Protein AF-U1NDF4-F1 (afdb_monomer_lite)

Secondary structure (DSSP, 8-state):
------TT--HHHHHHHTTPPP-EEEEEETTEEEEE-SSEEEEEE--BTTB--EEEEEES--SEEEEEE-TT-S-EEEEEE-TTSPPEEEEES-HHHHHHHHHHHHHHHTTSS-TT---

Radius of gyration: 14.4 Å; chains: 1; bounding box: 35×32×38 Å

Foldseek 3Di:
DDPPPPPDDDPVNCVVCVPFDFQDWADQDPPWIWTFTLFKIKTWDDDDPPDHTDIDIGTLQFPDWDWADDPPDLWIWIWTHHPPDDTDIDTGNPVVVVVQRRVVSPCVVVVVDDSPDGD

Sequence (119 aa):
MNFDNADSIPQSVRELIDTDQIIARIDLGGGDAIFVTATQTIQYQSQRLLNNELTETYQHDIERIAVSEKRNKPNRTLMYDVADTAESTVTVAQIDDILTSILTGMLHTIHAITSDEIV

InterPro domains:
  IPR055539 Domain of unknown function DUF7115 [PF23428] (8-111)

pLDDT: mean 72.41, std 13.6, range [30.98, 89.88]

Organism: NCBI:txid1238425

Structure (mmCIF, N/CA/C/O backbone):
data_AF-U1NDF4-F1
#
_entry.id   AF-U1NDF4-F1
#
loop_
_atom_site.group_PDB
_atom_site.id
_atom_site.type_symbol
_atom_site.label_atom_id
_atom_site.label_alt_id
_atom_site.label_comp_id
_atom_site.label_asym_id
_atom_site.label_entity_id
_atom_site.label_seq_id
_atom_site.pdbx_PDB_ins_code
_atom_site.Cartn_x
_atom_site.Cartn_y
_atom_site.Cartn_z
_atom_site.occupancy
_atom_site.B_iso_or_equiv
_atom_site.auth_seq_id
_atom_site.auth_comp_id
_atom_site.auth_asym_id
_atom_site.auth_atom_id
_atom_site.pdbx_PDB_model_num
ATOM 1 N N . MET A 1 1 ? -0.198 -16.606 -12.568 1.00 36.94 1 MET A N 1
ATOM 2 C CA . MET A 1 1 ? -1.210 -16.956 -11.546 1.00 36.94 1 MET A CA 1
ATOM 3 C C . MET A 1 1 ? -2.358 -15.965 -11.680 1.00 36.94 1 MET A C 1
ATOM 5 O O . MET A 1 1 ? -2.079 -14.780 -11.792 1.00 36.94 1 MET A O 1
ATOM 9 N N . ASN A 1 2 ? -3.610 -16.428 -11.773 1.00 30.98 2 ASN A N 1
ATOM 10 C CA . ASN A 1 2 ? -4.783 -15.545 -11.841 1.00 30.98 2 ASN A CA 1
ATOM 11 C C . ASN A 1 2 ? -5.029 -14.956 -10.449 1.00 30.98 2 ASN A C 1
ATOM 13 O O . ASN A 1 2 ? -5.443 -15.683 -9.548 1.00 30.98 2 ASN A O 1
ATOM 17 N N . PHE A 1 3 ? -4.811 -13.654 -10.273 1.00 44.53 3 PHE A N 1
ATOM 18 C CA . PHE A 1 3 ? -5.356 -12.922 -9.131 1.00 44.53 3 PHE A CA 1
ATOM 19 C C . PHE A 1 3 ? -6.833 -12.605 -9.413 1.00 44.53 3 PHE A C 1
ATOM 21 O O . PHE A 1 3 ? -7.227 -11.451 -9.556 1.00 44.53 3 PHE A O 1
ATOM 28 N N . ASP A 1 4 ? -7.654 -13.653 -9.533 1.00 41.12 4 ASP A N 1
ATOM 29 C CA . ASP A 1 4 ? -9.113 -13.540 -9.472 1.00 41.12 4 ASP A CA 1
ATOM 30 C C . ASP A 1 4 ? -9.494 -13.169 -8.034 1.00 41.12 4 ASP A C 1
ATOM 32 O O . ASP A 1 4 ? -9.772 -14.022 -7.201 1.00 41.12 4 ASP A O 1
ATOM 36 N N . ASN A 1 5 ? -9.417 -11.875 -7.730 1.00 45.00 5 ASN A N 1
ATOM 37 C CA . ASN A 1 5 ? -10.119 -11.215 -6.631 1.00 45.00 5 ASN A CA 1
ATOM 38 C C . ASN A 1 5 ? -10.348 -9.742 -7.012 1.00 45.00 5 ASN A C 1
ATOM 40 O O . ASN A 1 5 ? -10.023 -8.814 -6.271 1.00 45.00 5 ASN A O 1
ATOM 44 N N . ALA A 1 6 ? -10.916 -9.533 -8.204 1.00 46.72 6 ALA A N 1
ATOM 45 C CA . ALA A 1 6 ? -11.511 -8.257 -8.598 1.00 46.72 6 ALA A CA 1
ATO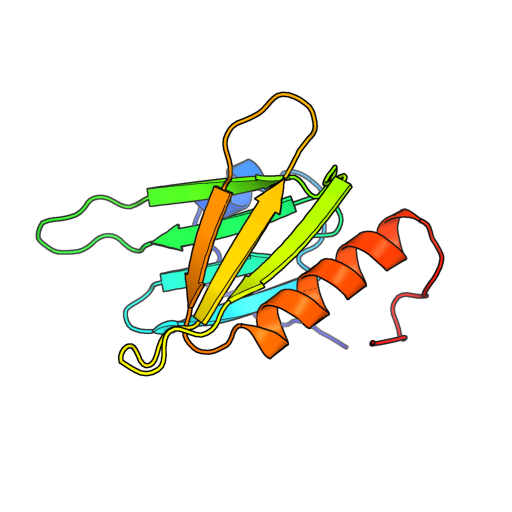M 46 C C . ALA A 1 6 ? -12.769 -7.919 -7.768 1.00 46.72 6 ALA A C 1
ATOM 48 O O . ALA A 1 6 ? -13.245 -6.779 -7.808 1.00 46.72 6 ALA A O 1
ATOM 49 N N . ASP A 1 7 ? -13.274 -8.865 -6.967 1.00 49.84 7 ASP A N 1
ATOM 50 C CA . ASP A 1 7 ? -14.360 -8.612 -6.031 1.00 49.84 7 ASP A CA 1
ATOM 51 C C . ASP A 1 7 ? -13.863 -7.816 -4.812 1.00 49.84 7 ASP A C 1
ATOM 53 O O . ASP A 1 7 ? -13.318 -8.303 -3.819 1.00 49.84 7 ASP A O 1
ATOM 57 N N . SER A 1 8 ? -14.098 -6.514 -4.961 1.00 71.38 8 SER A N 1
ATOM 58 C CA . SER A 1 8 ? -14.023 -5.435 -3.984 1.00 71.38 8 SER A CA 1
ATOM 59 C C . SER A 1 8 ? -12.636 -4.857 -3.699 1.00 71.38 8 SER A C 1
ATOM 61 O O . SER A 1 8 ? -12.220 -4.749 -2.546 1.00 71.38 8 SER A O 1
ATOM 63 N N . ILE A 1 9 ? -11.957 -4.383 -4.748 1.00 84.06 9 ILE A N 1
ATOM 64 C CA . ILE A 1 9 ? -11.057 -3.227 -4.601 1.00 84.06 9 ILE A CA 1
ATOM 65 C C . ILE A 1 9 ? -11.941 -1.990 -4.338 1.00 84.06 9 ILE A C 1
ATOM 67 O O . ILE A 1 9 ? -12.856 -1.738 -5.129 1.00 84.06 9 ILE A O 1
ATOM 71 N N . PRO A 1 10 ? -11.729 -1.234 -3.251 1.00 88.69 10 PRO A N 1
ATOM 72 C CA . PRO A 1 10 ? -12.456 0.007 -2.994 1.00 88.69 10 PRO A CA 1
ATOM 73 C C . PRO A 1 10 ? -12.277 1.017 -4.130 1.00 88.69 10 PRO A C 1
ATOM 75 O O . PRO A 1 10 ? -11.229 1.065 -4.772 1.00 88.69 10 PRO A O 1
ATOM 78 N N . GLN A 1 11 ? -13.295 1.838 -4.385 1.00 87.50 11 GLN A N 1
ATOM 79 C CA . GLN A 1 11 ? -13.248 2.800 -5.488 1.00 87.50 11 GLN A CA 1
ATOM 80 C C . GLN A 1 11 ? -12.116 3.825 -5.316 1.00 87.50 11 GLN A C 1
ATOM 82 O O . GLN A 1 11 ? -11.408 4.097 -6.280 1.00 87.50 11 GLN A O 1
ATOM 87 N N . SER A 1 12 ? -11.887 4.294 -4.088 1.00 89.38 12 SER A N 1
ATOM 88 C CA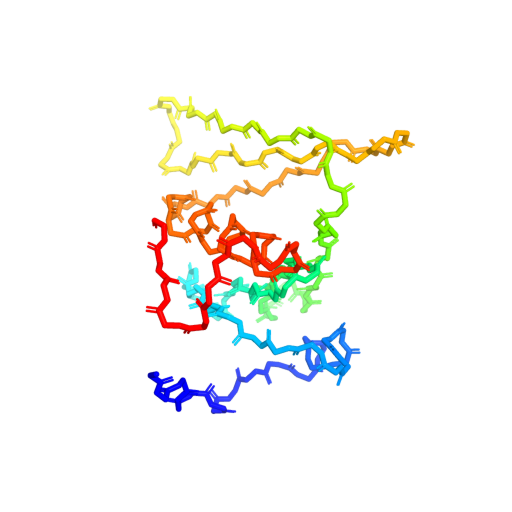 . SER A 1 12 ? -10.764 5.171 -3.725 1.00 89.38 12 SER A CA 1
ATOM 89 C C . SER A 1 12 ? -9.404 4.581 -4.100 1.00 89.38 12 SER A C 1
ATOM 91 O O . SER A 1 12 ? -8.541 5.274 -4.625 1.00 89.38 12 SER A O 1
ATOM 93 N N . VAL A 1 13 ? -9.225 3.275 -3.896 1.00 89.44 13 VAL A N 1
ATOM 94 C CA . VAL A 1 13 ? -8.000 2.562 -4.271 1.00 89.44 13 VAL A CA 1
ATOM 95 C C . VAL A 1 13 ? -7.889 2.436 -5.791 1.00 89.44 13 VAL A C 1
ATOM 97 O O . VAL A 1 13 ? -6.812 2.655 -6.335 1.00 89.44 13 VAL A O 1
ATOM 100 N N . ARG A 1 14 ? -8.984 2.129 -6.504 1.00 87.81 14 ARG A N 1
ATOM 101 C CA . ARG A 1 14 ? -8.956 2.049 -7.979 1.00 87.81 14 ARG A CA 1
ATOM 102 C C . ARG A 1 14 ? -8.540 3.369 -8.623 1.00 87.81 14 ARG A C 1
ATOM 104 O O . ARG A 1 14 ? -7.774 3.353 -9.578 1.00 87.81 14 ARG A O 1
ATOM 111 N N . GLU A 1 15 ? -9.027 4.486 -8.094 1.00 88.06 15 GLU A N 1
ATOM 112 C CA . GLU A 1 15 ? -8.708 5.827 -8.598 1.00 88.06 15 GLU A CA 1
ATOM 113 C C . GLU A 1 15 ? -7.228 6.193 -8.424 1.00 88.06 15 GLU A C 1
ATOM 115 O O . GLU A 1 15 ? -6.698 6.963 -9.217 1.00 88.06 15 GLU A O 1
ATOM 120 N N . LEU A 1 16 ? -6.546 5.611 -7.433 1.00 87.56 16 L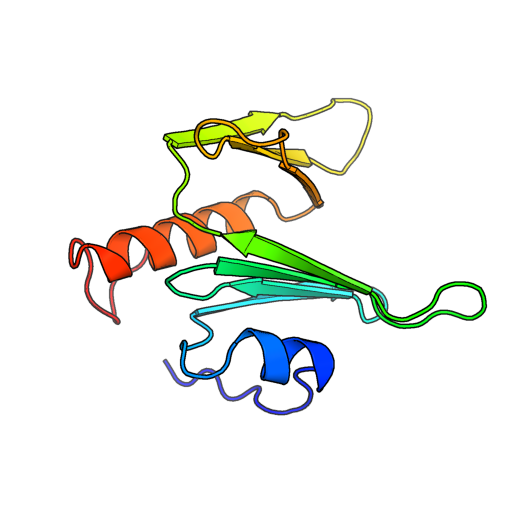EU A N 1
ATOM 121 C CA . LEU A 1 16 ? -5.116 5.825 -7.194 1.00 87.56 16 LEU A CA 1
ATOM 122 C C . LEU A 1 16 ? -4.213 4.932 -8.051 1.00 87.56 16 LEU A C 1
ATOM 124 O O . LEU A 1 16 ? -3.059 5.282 -8.286 1.00 87.56 16 LEU A O 1
ATOM 128 N N . ILE A 1 17 ? -4.710 3.772 -8.480 1.00 84.75 17 ILE A N 1
ATOM 129 C CA . ILE A 1 17 ? -3.923 2.780 -9.223 1.00 84.75 17 ILE A CA 1
ATOM 130 C C . ILE A 1 17 ? -3.876 3.108 -10.723 1.00 84.75 17 ILE A C 1
ATOM 132 O O . ILE A 1 17 ? -2.884 2.779 -11.364 1.00 84.75 17 ILE A O 1
ATOM 136 N N . ASP A 1 18 ? -4.893 3.802 -11.247 1.00 71.44 18 ASP A N 1
ATOM 137 C CA . ASP A 1 18 ? -5.079 4.245 -12.643 1.00 71.44 18 ASP A CA 1
ATOM 138 C C . ASP A 1 18 ? -4.817 3.151 -13.701 1.00 71.44 18 ASP A C 1
ATOM 140 O O . ASP A 1 18 ? -5.755 2.555 -14.232 1.00 71.44 18 ASP A O 1
ATOM 144 N N . THR A 1 19 ? -3.546 2.841 -13.972 1.00 69.94 19 THR A N 1
ATOM 145 C CA . THR A 1 19 ? -3.093 1.863 -14.976 1.00 69.94 19 THR A CA 1
ATOM 146 C C . THR A 1 19 ? -2.173 0.769 -14.433 1.00 69.94 19 THR A C 1
ATOM 148 O O . THR A 1 19 ? -1.890 -0.188 -15.157 1.00 69.94 19 THR A O 1
ATOM 151 N N . ASP A 1 20 ? -1.705 0.881 -13.188 1.00 75.56 20 ASP A N 1
ATOM 152 C CA . ASP A 1 20 ? -0.716 -0.041 -12.638 1.00 75.56 20 ASP A CA 1
ATOM 153 C C . ASP A 1 20 ? -1.363 -1.375 -12.227 1.00 75.56 20 ASP A C 1
ATOM 155 O O . ASP A 1 20 ? -2.492 -1.431 -11.732 1.00 75.56 20 ASP A O 1
ATOM 159 N N . GLN A 1 21 ? -0.669 -2.491 -12.444 1.00 81.56 21 GLN A N 1
ATOM 160 C CA . GLN A 1 21 ? -1.217 -3.798 -12.079 1.00 81.56 21 GLN A CA 1
ATOM 161 C C . GLN A 1 21 ? -1.053 -4.031 -10.573 1.00 81.56 21 GLN A C 1
ATOM 163 O O . GLN A 1 21 ? 0.023 -3.826 -10.012 1.00 81.56 21 GLN A O 1
ATOM 168 N N . ILE A 1 22 ? -2.102 -4.530 -9.912 1.00 85.19 22 ILE A N 1
ATOM 169 C CA . ILE A 1 22 ? -1.981 -5.023 -8.535 1.00 85.19 22 ILE A CA 1
ATOM 170 C C . ILE A 1 22 ? -1.195 -6.331 -8.554 1.00 85.19 22 ILE A C 1
ATOM 172 O O . ILE A 1 22 ? -1.626 -7.324 -9.144 1.00 85.19 22 ILE A O 1
ATOM 176 N N . ILE A 1 23 ? -0.055 -6.315 -7.874 1.00 82.44 23 ILE A N 1
ATOM 177 C CA . ILE A 1 2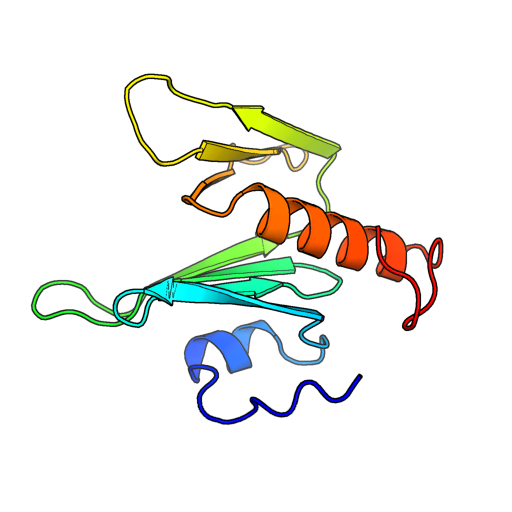3 ? 0.848 -7.456 -7.713 1.00 82.44 23 ILE A CA 1
ATOM 178 C C . ILE A 1 23 ? 0.478 -8.229 -6.448 1.00 82.44 23 ILE A C 1
ATOM 180 O O . ILE A 1 23 ? 0.510 -9.458 -6.439 1.00 82.44 23 ILE A O 1
ATOM 184 N N . ALA A 1 24 ? 0.076 -7.518 -5.391 1.00 80.38 24 ALA A N 1
ATOM 185 C CA . ALA A 1 24 ? -0.357 -8.137 -4.148 1.00 80.38 24 ALA A CA 1
ATOM 186 C C . ALA A 1 24 ? -1.488 -7.363 -3.470 1.00 80.38 24 ALA A C 1
ATOM 188 O O . ALA A 1 24 ? -1.567 -6.134 -3.526 1.00 80.38 24 ALA A O 1
ATOM 189 N N . ARG A 1 25 ? -2.337 -8.114 -2.768 1.00 85.00 25 ARG A N 1
ATOM 190 C CA . ARG A 1 25 ? -3.321 -7.599 -1.817 1.00 85.00 25 ARG A CA 1
ATOM 191 C C . ARG A 1 25 ? -3.151 -8.350 -0.504 1.00 85.00 25 ARG A C 1
ATOM 193 O O . ARG A 1 25 ? -3.312 -9.567 -0.477 1.00 85.00 25 ARG A O 1
ATOM 200 N N . ILE A 1 26 ? -2.880 -7.622 0.571 1.00 82.62 26 ILE A N 1
ATOM 201 C CA . ILE A 1 26 ? -2.781 -8.160 1.928 1.00 82.62 26 ILE A CA 1
ATOM 202 C C . ILE A 1 26 ? -3.999 -7.688 2.725 1.00 82.62 26 ILE A C 1
ATOM 204 O O . ILE A 1 26 ? -4.235 -6.487 2.837 1.00 82.62 26 ILE A O 1
ATOM 208 N N . ASP A 1 27 ? -4.787 -8.620 3.262 1.00 82.31 27 ASP A N 1
ATOM 209 C CA . ASP A 1 27 ? -5.916 -8.314 4.151 1.00 82.31 27 ASP A CA 1
ATOM 210 C C . ASP A 1 27 ? -5.405 -8.101 5.584 1.00 82.31 27 ASP A C 1
ATOM 212 O O . ASP A 1 27 ? -4.773 -8.984 6.164 1.00 82.31 27 ASP A O 1
ATOM 216 N N . LEU A 1 28 ? -5.679 -6.925 6.152 1.00 78.06 28 LEU A N 1
ATOM 217 C CA . LEU A 1 28 ? -5.285 -6.558 7.515 1.00 78.06 28 LEU A CA 1
ATOM 218 C C . LEU A 1 28 ? -6.390 -6.838 8.546 1.00 78.06 28 LEU A C 1
ATOM 220 O O . LEU A 1 28 ? -6.187 -6.654 9.749 1.00 78.06 28 LEU A O 1
ATOM 224 N N . GLY A 1 29 ? -7.551 -7.304 8.089 1.00 76.81 29 GLY A N 1
ATOM 225 C CA . GLY A 1 29 ? -8.725 -7.579 8.894 1.00 76.81 29 GLY A CA 1
ATOM 226 C C . GLY A 1 29 ? -9.607 -6.352 9.112 1.00 76.81 29 GLY A C 1
ATOM 227 O O . GLY A 1 29 ? -9.198 -5.195 9.015 1.00 76.81 29 GLY A O 1
ATOM 228 N N . GLY A 1 30 ? -10.879 -6.612 9.422 1.00 82.56 30 GLY A N 1
ATOM 229 C CA . GLY A 1 30 ? -11.846 -5.555 9.715 1.00 82.56 30 GLY A CA 1
ATOM 230 C C . GLY A 1 30 ? -12.094 -4.601 8.545 1.00 82.56 30 GLY A C 1
ATOM 231 O O . GLY A 1 30 ? -12.421 -3.450 8.814 1.00 82.56 30 GLY A O 1
ATOM 232 N N . GLY A 1 31 ? -11.911 -5.080 7.307 1.00 84.69 31 GLY A N 1
ATOM 233 C CA . GLY A 1 31 ? -12.089 -4.333 6.059 1.00 84.69 31 GLY A CA 1
ATOM 234 C C . GLY A 1 31 ? -10.837 -3.612 5.552 1.00 84.69 31 GLY A C 1
ATOM 235 O O . GLY A 1 31 ? -10.862 -3.099 4.436 1.00 84.69 31 GLY A O 1
ATOM 236 N N . ASP A 1 32 ? -9.761 -3.575 6.338 1.00 85.38 32 ASP A N 1
ATOM 237 C CA . ASP A 1 32 ? -8.527 -2.871 5.989 1.00 85.38 32 ASP A CA 1
ATOM 238 C C . ASP A 1 32 ? -7.649 -3.754 5.091 1.00 85.38 32 ASP A C 1
ATOM 240 O O . ASP A 1 32 ? -7.621 -4.977 5.233 1.00 85.38 32 ASP A O 1
ATOM 244 N N . ALA A 1 33 ? -6.917 -3.145 4.162 1.00 87.25 33 ALA A N 1
ATOM 245 C CA . ALA A 1 33 ? -6.069 -3.884 3.233 1.00 87.25 33 ALA A CA 1
ATOM 246 C C . ALA A 1 33 ? -4.870 -3.056 2.768 1.00 87.25 33 ALA A C 1
ATOM 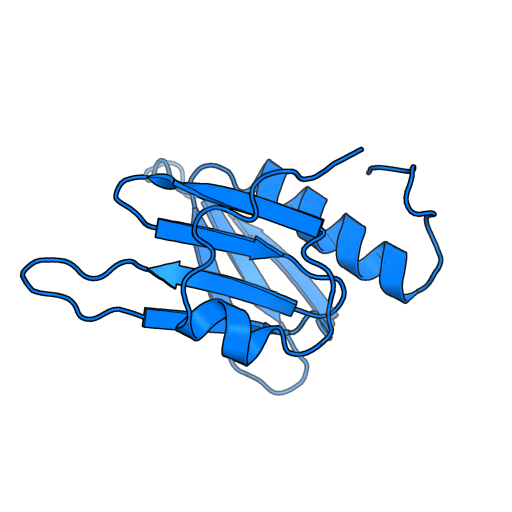248 O O . ALA A 1 33 ? -4.904 -1.828 2.773 1.00 87.25 33 ALA A O 1
ATOM 249 N N . ILE A 1 34 ? -3.817 -3.735 2.324 1.00 84.38 34 ILE A N 1
ATOM 250 C CA . ILE A 1 34 ? -2.702 -3.130 1.595 1.00 84.38 34 ILE A CA 1
ATOM 251 C C . ILE A 1 34 ? -2.715 -3.646 0.166 1.00 84.38 34 ILE A C 1
ATOM 253 O O . ILE A 1 34 ? -2.845 -4.847 -0.066 1.00 84.38 34 ILE A O 1
ATOM 257 N N . PHE A 1 35 ? -2.564 -2.727 -0.777 1.00 86.56 35 PHE A N 1
ATOM 258 C CA . PHE A 1 35 ? -2.449 -3.003 -2.198 1.00 86.56 35 PHE A CA 1
ATOM 259 C C . PHE A 1 35 ? -1.051 -2.612 -2.648 1.00 86.56 35 PHE A C 1
ATOM 261 O O . PHE A 1 35 ? -0.609 -1.496 -2.391 1.00 86.56 35 PHE A O 1
ATOM 268 N N . VAL A 1 36 ? -0.362 -3.530 -3.311 1.00 82.50 36 VAL A N 1
ATOM 269 C CA . VAL A 1 36 ? 0.989 -3.305 -3.820 1.00 82.50 36 VAL A CA 1
ATOM 270 C C . VAL A 1 36 ? 0.947 -3.376 -5.335 1.00 82.50 36 VAL A C 1
ATOM 272 O O . VAL A 1 36 ? 0.411 -4.327 -5.910 1.00 82.50 36 VAL A O 1
ATOM 275 N N . THR A 1 37 ? 1.509 -2.357 -5.966 1.00 85.56 37 THR A N 1
ATOM 276 C CA . THR A 1 37 ? 1.697 -2.254 -7.415 1.00 85.56 37 THR A CA 1
ATOM 277 C C . THR A 1 37 ? 3.190 -2.214 -7.730 1.00 85.56 37 THR A C 1
ATOM 279 O O . THR A 1 37 ? 4.024 -2.301 -6.824 1.00 85.56 37 THR A O 1
ATOM 282 N N . ALA A 1 38 ? 3.545 -2.095 -9.007 1.00 81.31 38 ALA A N 1
ATOM 283 C CA . ALA A 1 38 ? 4.941 -1.962 -9.398 1.00 81.31 38 ALA A CA 1
ATOM 284 C C . ALA A 1 38 ? 5.550 -0.668 -8.826 1.00 81.31 38 ALA A C 1
ATOM 286 O O . ALA A 1 38 ? 6.652 -0.685 -8.271 1.00 81.31 38 ALA A O 1
ATOM 287 N N . THR A 1 39 ? 4.796 0.433 -8.879 1.00 81.25 39 THR A N 1
ATOM 288 C CA . THR A 1 39 ? 5.312 1.779 -8.585 1.00 81.25 39 THR A CA 1
ATOM 289 C C . THR A 1 39 ? 4.948 2.322 -7.206 1.00 81.25 39 THR A C 1
ATOM 291 O O . THR A 1 39 ? 5.588 3.260 -6.735 1.00 81.25 39 THR A O 1
ATOM 294 N N . GLN A 1 40 ? 3.948 1.751 -6.537 1.00 84.81 40 GLN A N 1
ATOM 295 C CA . GLN A 1 40 ? 3.450 2.268 -5.262 1.00 84.81 40 GLN A CA 1
ATOM 296 C C . GLN A 1 40 ? 2.771 1.201 -4.394 1.00 84.81 40 GLN A C 1
ATOM 298 O O . GLN A 1 40 ? 2.241 0.196 -4.878 1.00 84.81 40 GLN A O 1
ATOM 303 N N . THR A 1 41 ? 2.714 1.474 -3.095 1.00 84.06 41 THR A N 1
ATOM 304 C CA . THR A 1 41 ? 1.929 0.745 -2.100 1.00 84.06 41 THR A CA 1
ATOM 305 C C . THR A 1 41 ? 0.830 1.646 -1.563 1.00 84.06 41 THR A C 1
ATOM 307 O O . THR A 1 41 ? 1.085 2.780 -1.172 1.00 84.06 41 THR A O 1
ATOM 310 N N . ILE A 1 42 ? -0.397 1.140 -1.505 1.00 87.88 42 ILE A N 1
ATOM 311 C CA . ILE A 1 42 ? -1.562 1.864 -1.000 1.00 87.88 42 ILE A CA 1
ATOM 312 C C . ILE A 1 42 ? -2.087 1.134 0.232 1.00 87.88 42 ILE A C 1
ATOM 314 O O . ILE A 1 42 ? -2.497 -0.026 0.153 1.00 87.88 42 ILE A O 1
ATOM 318 N N . GLN A 1 43 ? -2.105 1.819 1.371 1.00 86.81 43 GLN A N 1
ATOM 319 C CA . GLN A 1 43 ? -2.788 1.354 2.568 1.00 86.81 43 GLN A CA 1
ATOM 320 C C . GLN A 1 43 ? -4.225 1.868 2.560 1.00 86.81 43 GLN A C 1
ATOM 322 O O . GLN A 1 43 ? -4.473 3.072 2.563 1.00 86.81 43 GLN A O 1
ATOM 327 N N . TYR A 1 44 ? -5.169 0.939 2.593 1.00 88.88 44 TYR A N 1
ATOM 328 C CA . TYR A 1 44 ? -6.592 1.204 2.689 1.00 88.88 44 TYR A CA 1
ATOM 329 C C . TYR A 1 44 ? -7.093 0.899 4.098 1.00 88.88 44 TYR A C 1
ATOM 331 O O . TYR A 1 44 ? -6.941 -0.217 4.606 1.00 88.88 44 TYR A O 1
ATOM 339 N N . GLN A 1 45 ? -7.733 1.888 4.710 1.00 88.44 45 GLN A N 1
ATOM 340 C CA . GLN A 1 45 ? -8.481 1.729 5.946 1.00 88.44 45 GLN A CA 1
ATOM 341 C C . GLN A 1 45 ? -9.963 1.902 5.643 1.00 88.44 45 GLN A C 1
ATOM 343 O O . GLN A 1 45 ? -10.407 2.941 5.147 1.00 88.44 45 GLN A O 1
ATOM 348 N N . SER A 1 46 ? -10.726 0.864 5.956 1.00 89.19 46 SER A N 1
ATOM 349 C CA . SER A 1 46 ? -12.167 0.853 5.767 1.00 89.19 46 SER A CA 1
ATOM 350 C C . SER A 1 46 ? -12.869 1.854 6.680 1.00 89.19 46 SER A C 1
ATOM 352 O O . SER A 1 46 ? -12.431 2.146 7.798 1.00 89.19 46 SER A O 1
ATOM 354 N N . GLN A 1 47 ? -14.013 2.352 6.214 1.00 88.06 47 GLN A N 1
ATOM 355 C CA . GLN A 1 47 ? -14.883 3.172 7.043 1.00 88.06 47 GLN A CA 1
ATOM 356 C C . GLN A 1 47 ? -15.368 2.382 8.269 1.00 88.06 47 GLN A C 1
ATOM 358 O O . GLN A 1 47 ? -15.852 1.253 8.168 1.00 88.06 47 GLN A O 1
ATOM 363 N N . ARG A 1 48 ? -15.303 3.017 9.441 1.00 83.81 48 ARG A N 1
ATOM 364 C CA . ARG A 1 48 ? -15.851 2.511 10.708 1.00 83.81 48 ARG A CA 1
ATOM 365 C C . ARG A 1 48 ? -16.814 3.535 11.302 1.00 83.81 48 ARG A C 1
ATOM 367 O O . ARG A 1 48 ? -16.873 4.677 10.869 1.00 83.81 48 ARG A O 1
ATOM 374 N N . LEU A 1 49 ? -17.547 3.142 12.344 1.00 84.38 49 LEU A N 1
ATOM 375 C CA . LEU A 1 49 ? -18.567 3.974 13.008 1.00 84.38 49 LEU A CA 1
ATOM 376 C C . LEU A 1 49 ? -18.115 5.406 13.355 1.00 84.38 49 LEU A C 1
ATOM 378 O O . LEU A 1 49 ? -18.945 6.308 13.376 1.00 84.38 49 LEU A O 1
ATOM 382 N N . LEU A 1 50 ? -16.823 5.601 13.641 1.00 82.62 50 LEU A N 1
ATOM 383 C CA . LEU A 1 50 ? -16.232 6.894 14.010 1.00 82.62 50 LEU A CA 1
ATOM 384 C C . LEU A 1 50 ? -15.130 7.367 13.052 1.00 82.62 50 LEU A C 1
ATOM 386 O O . LEU A 1 50 ? -14.639 8.482 13.209 1.00 82.62 50 LEU A O 1
ATOM 390 N N . ASN A 1 51 ? -14.737 6.539 12.082 1.00 77.44 51 ASN A N 1
ATOM 391 C CA . ASN A 1 51 ? -13.621 6.830 11.190 1.00 77.44 51 ASN A CA 1
ATOM 392 C C . ASN A 1 51 ? -14.100 6.782 9.750 1.00 77.44 51 ASN A C 1
ATOM 394 O O . ASN A 1 51 ? -14.724 5.809 9.326 1.00 77.44 51 ASN A O 1
ATOM 398 N N . ASN A 1 52 ? -13.755 7.815 8.996 1.00 87.06 52 ASN A N 1
ATOM 399 C CA . ASN A 1 52 ? -13.958 7.798 7.561 1.00 87.06 52 ASN A CA 1
ATOM 400 C C . ASN A 1 52 ? -13.003 6.800 6.903 1.00 87.06 52 ASN A C 1
ATOM 402 O O . ASN A 1 52 ? -11.994 6.402 7.485 1.00 87.06 52 ASN A O 1
ATOM 406 N N . GLU A 1 53 ? -13.353 6.417 5.682 1.00 88.00 53 GLU A N 1
ATOM 407 C CA . GLU A 1 53 ? -12.449 5.721 4.777 1.00 88.00 53 GLU A CA 1
ATOM 408 C C . GLU A 1 53 ? -11.186 6.561 4.550 1.00 88.00 53 GLU A C 1
ATOM 410 O O . GLU A 1 53 ? -11.272 7.781 4.370 1.00 88.00 53 GLU A O 1
ATOM 415 N N . LEU A 1 54 ? -10.021 5.915 4.593 1.00 88.00 54 LEU A N 1
ATOM 416 C CA . LEU A 1 54 ? -8.728 6.562 4.395 1.00 88.00 54 LEU A CA 1
ATOM 417 C C . LEU A 1 54 ? -7.862 5.723 3.459 1.00 88.00 54 LEU A C 1
ATOM 419 O O . LEU A 1 54 ? -7.777 4.502 3.590 1.00 88.00 54 LEU A O 1
ATOM 423 N N . THR A 1 55 ? -7.182 6.408 2.547 1.00 89.88 55 THR A N 1
ATOM 424 C CA . THR A 1 55 ? -6.164 5.837 1.666 1.00 89.88 55 THR A CA 1
ATOM 425 C C . THR A 1 55 ? -4.868 6.609 1.837 1.00 89.88 55 THR A C 1
ATOM 427 O O . THR A 1 55 ? -4.854 7.829 1.666 1.00 89.88 55 THR A O 1
ATOM 430 N N . GLU A 1 56 ? -3.785 5.905 2.141 1.00 85.19 56 GLU A N 1
ATOM 431 C CA . GLU A 1 56 ? -2.431 6.459 2.161 1.00 85.19 56 GLU A CA 1
ATOM 432 C C . GLU A 1 56 ? -1.590 5.781 1.085 1.00 85.19 56 GLU A C 1
ATOM 434 O O . GLU A 1 56 ? -1.601 4.555 0.971 1.00 85.19 56 GLU A O 1
ATOM 439 N N . THR A 1 57 ? -0.860 6.577 0.307 1.00 84.19 57 THR A N 1
ATOM 440 C CA . THR A 1 57 ? -0.044 6.096 -0.810 1.00 84.19 57 THR A CA 1
ATOM 441 C C . THR A 1 57 ? 1.432 6.311 -0.516 1.00 84.19 57 THR A C 1
ATOM 443 O O . THR A 1 57 ? 1.853 7.408 -0.156 1.00 84.19 57 THR A O 1
ATOM 446 N N . TYR A 1 58 ? 2.217 5.269 -0.748 1.00 79.50 58 TYR A N 1
ATOM 447 C CA . TYR A 1 58 ? 3.658 5.218 -0.566 1.00 79.50 58 TYR A CA 1
ATOM 448 C C . TYR A 1 58 ? 4.303 4.874 -1.912 1.00 79.50 58 TYR A C 1
ATOM 450 O O . TYR A 1 58 ? 4.160 3.754 -2.397 1.00 79.50 58 TYR A O 1
ATOM 458 N N . GLN A 1 59 ? 4.971 5.837 -2.548 1.00 80.62 59 GLN A N 1
ATOM 459 C CA . GLN A 1 59 ? 5.667 5.606 -3.821 1.00 80.62 59 GLN A CA 1
ATOM 460 C C . GLN A 1 59 ? 6.911 4.734 -3.605 1.00 80.62 59 GLN A C 1
ATOM 462 O O . GLN A 1 59 ? 7.546 4.809 -2.556 1.00 80.62 59 GLN A O 1
ATOM 467 N N . HIS A 1 60 ? 7.271 3.922 -4.597 1.00 76.56 60 HIS A N 1
ATOM 468 C CA . HIS A 1 60 ? 8.435 3.030 -4.558 1.00 76.56 60 HIS A CA 1
ATOM 469 C C . HIS A 1 60 ? 9.728 3.667 -5.097 1.00 76.56 60 HIS A C 1
ATOM 471 O O . HIS A 1 60 ? 10.722 2.965 -5.278 1.00 76.56 60 HIS A O 1
ATOM 477 N N . ASP A 1 61 ? 9.759 4.984 -5.316 1.00 72.88 61 ASP A N 1
ATOM 478 C CA . ASP A 1 61 ? 10.998 5.735 -5.580 1.00 72.88 61 ASP A CA 1
ATOM 479 C C . ASP A 1 61 ? 11.757 6.000 -4.267 1.00 72.88 61 ASP A C 1
ATOM 481 O O . ASP A 1 61 ? 11.959 7.130 -3.831 1.00 72.88 61 ASP A O 1
ATOM 485 N N . ILE A 1 62 ? 12.058 4.916 -3.554 1.00 70.69 62 ILE A N 1
ATOM 486 C CA . ILE A 1 62 ? 12.621 4.925 -2.203 1.00 70.69 62 ILE A CA 1
ATOM 487 C C . ILE A 1 62 ? 14.115 4.632 -2.256 1.00 70.69 62 ILE A C 1
ATOM 489 O O . ILE A 1 62 ? 14.561 3.675 -2.889 1.00 70.69 62 ILE A O 1
ATOM 493 N N . GLU A 1 63 ? 14.902 5.418 -1.529 1.00 66.44 63 GLU A N 1
ATOM 494 C CA . GLU A 1 63 ? 16.343 5.186 -1.403 1.00 66.44 63 GLU A CA 1
ATOM 495 C C . GLU A 1 63 ? 16.644 4.122 -0.343 1.00 66.44 63 GLU A C 1
ATOM 497 O O . GLU A 1 63 ? 17.656 3.416 -0.410 1.00 66.44 63 GLU A O 1
ATOM 502 N N . ARG A 1 64 ? 15.764 4.001 0.661 1.00 68.81 64 ARG A N 1
ATOM 503 C CA . ARG A 1 64 ? 15.973 3.117 1.806 1.00 68.81 64 ARG A CA 1
ATOM 504 C C . ARG A 1 64 ? 14.673 2.513 2.321 1.00 68.81 64 ARG A C 1
ATOM 506 O O . ARG A 1 64 ? 13.687 3.207 2.555 1.00 68.81 64 ARG A O 1
ATOM 513 N N . ILE A 1 65 ? 14.742 1.214 2.611 1.00 71.88 65 ILE A N 1
ATOM 514 C CA . ILE A 1 65 ? 13.744 0.483 3.393 1.00 71.88 65 ILE A CA 1
ATOM 515 C C . ILE A 1 65 ? 14.354 0.108 4.744 1.00 71.88 65 ILE A C 1
ATOM 517 O O . ILE A 1 65 ? 15.469 -0.420 4.807 1.00 71.88 65 ILE A O 1
ATOM 521 N N . ALA A 1 66 ? 13.620 0.338 5.831 1.00 69.50 66 ALA A N 1
ATOM 522 C CA . ALA A 1 66 ? 13.973 -0.169 7.150 1.00 69.50 66 ALA A CA 1
ATOM 523 C C . ALA A 1 66 ? 12.790 -0.893 7.799 1.00 69.50 66 ALA A C 1
ATOM 525 O O . ALA A 1 66 ? 11.669 -0.391 7.825 1.00 69.50 66 ALA A O 1
ATOM 526 N N . VAL A 1 67 ? 13.062 -2.063 8.376 1.00 71.38 67 VAL A N 1
ATOM 527 C CA . VAL A 1 67 ? 12.099 -2.816 9.186 1.00 71.38 67 VAL A CA 1
ATOM 528 C C . VAL A 1 67 ? 12.539 -2.752 10.637 1.00 71.38 67 VAL A C 1
ATOM 530 O O . VAL A 1 67 ? 13.691 -3.047 10.959 1.00 71.38 67 VAL A O 1
ATOM 533 N N . SER A 1 68 ? 11.618 -2.393 11.527 1.00 68.56 68 SER A N 1
ATOM 534 C CA . SER A 1 68 ? 11.847 -2.462 12.967 1.00 68.56 68 SER A CA 1
ATOM 535 C C . SER A 1 68 ? 10.783 -3.297 13.666 1.00 68.56 68 SER A C 1
ATOM 537 O O . SER A 1 68 ? 9.587 -3.221 13.380 1.00 68.56 68 SER A O 1
ATOM 539 N N . GLU A 1 69 ? 11.234 -4.097 14.626 1.00 64.31 69 GLU A N 1
ATOM 540 C CA . GLU A 1 69 ? 10.367 -4.853 15.518 1.00 64.31 69 GLU A CA 1
ATOM 541 C C . GLU A 1 69 ? 10.373 -4.210 16.899 1.00 64.31 69 GLU A C 1
ATOM 543 O O . GLU A 1 69 ? 11.425 -4.049 17.525 1.00 64.31 69 GLU A O 1
ATOM 548 N N . LYS A 1 70 ? 9.194 -3.878 17.427 1.00 61.12 70 LYS A N 1
ATOM 549 C CA . LYS A 1 70 ? 9.062 -3.503 18.838 1.00 61.12 70 LYS A CA 1
ATOM 550 C C . LYS A 1 70 ? 8.600 -4.720 19.628 1.00 61.12 70 LYS A C 1
ATOM 552 O O . LYS A 1 70 ? 7.452 -5.120 19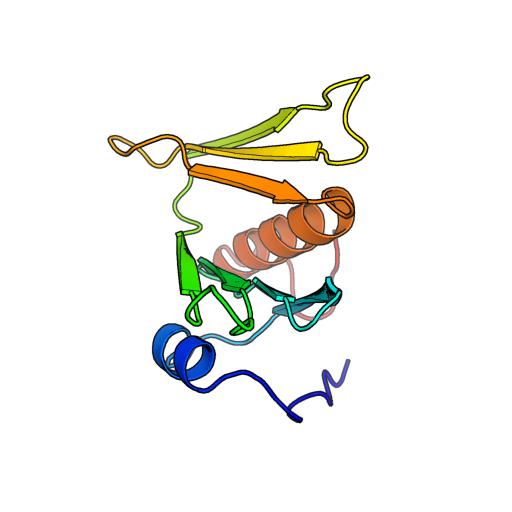.506 1.00 61.12 70 LYS A O 1
ATOM 557 N N . ARG A 1 71 ? 9.461 -5.259 20.505 1.00 64.75 71 ARG A N 1
ATOM 558 C CA . ARG A 1 71 ? 9.188 -6.440 21.366 1.00 64.75 71 ARG A CA 1
ATOM 559 C C . ARG A 1 71 ? 7.830 -6.431 22.087 1.00 64.75 71 ARG A C 1
ATOM 561 O O . ARG A 1 71 ? 7.341 -7.492 22.452 1.00 64.75 71 ARG A O 1
ATOM 568 N N . ASN A 1 72 ? 7.274 -5.253 22.373 1.00 67.81 72 ASN A N 1
ATOM 569 C CA . ASN A 1 72 ? 6.038 -5.068 23.134 1.00 67.81 72 ASN A CA 1
ATOM 570 C C . ASN A 1 72 ? 4.796 -4.779 22.273 1.00 67.81 72 ASN A C 1
ATOM 572 O O . ASN A 1 72 ? 3.729 -4.532 22.834 1.00 67.81 72 ASN A O 1
ATOM 576 N N . LYS A 1 73 ? 4.909 -4.782 20.940 1.00 55.06 73 LYS A N 1
ATOM 577 C CA . LYS A 1 73 ? 3.762 -4.707 20.032 1.00 55.06 73 LYS A CA 1
ATOM 578 C C . LYS A 1 73 ? 3.803 -5.901 19.073 1.00 55.06 73 LYS A C 1
ATOM 580 O O . LYS A 1 73 ? 4.863 -6.186 18.533 1.00 55.06 73 LYS A O 1
ATOM 585 N N . PRO A 1 74 ? 2.666 -6.568 18.812 1.00 54.72 74 PRO A N 1
ATOM 586 C CA . PRO A 1 74 ? 2.604 -7.631 17.806 1.00 54.72 74 PRO A CA 1
ATOM 587 C C . PRO A 1 74 ? 2.798 -7.105 16.375 1.00 54.72 74 PRO A C 1
ATOM 589 O O . PRO A 1 74 ? 2.933 -7.890 15.444 1.00 54.72 74 PRO A O 1
ATOM 592 N N . ASN A 1 75 ? 2.816 -5.782 16.196 1.00 53.03 75 ASN A N 1
ATOM 593 C CA . ASN A 1 75 ? 2.955 -5.149 14.898 1.00 53.03 75 ASN A CA 1
ATOM 594 C C . ASN A 1 75 ? 4.410 -4.735 14.678 1.00 53.03 75 ASN A C 1
ATOM 596 O O . ASN A 1 75 ? 5.047 -4.158 15.567 1.00 53.03 75 ASN A O 1
ATOM 600 N N . ARG A 1 76 ? 4.903 -4.991 13.473 1.00 55.12 76 ARG A N 1
ATOM 601 C CA . ARG A 1 76 ? 6.226 -4.579 13.011 1.00 55.12 76 ARG A CA 1
ATOM 602 C C . ARG A 1 76 ? 6.059 -3.261 12.242 1.00 55.12 76 ARG A C 1
ATOM 604 O O . ARG A 1 76 ? 4.960 -2.943 11.779 1.00 55.12 76 ARG A O 1
ATOM 611 N N . THR A 1 77 ? 7.120 -2.469 12.156 1.00 56.53 77 THR A N 1
ATOM 612 C CA . THR A 1 77 ? 7.096 -1.140 11.540 1.00 56.53 77 THR A CA 1
ATOM 613 C C . THR A 1 77 ? 7.997 -1.103 10.309 1.00 56.53 77 THR A C 1
ATOM 615 O O . THR A 1 77 ? 9.186 -1.403 10.417 1.00 56.53 77 THR A O 1
ATOM 618 N N . LEU A 1 78 ? 7.426 -0.726 9.166 1.00 62.72 78 LEU A N 1
ATOM 619 C CA . LEU A 1 78 ? 8.106 -0.537 7.890 1.00 62.72 78 LEU A CA 1
ATOM 620 C C . LEU A 1 78 ? 8.263 0.961 7.655 1.00 62.72 78 LEU A C 1
ATOM 622 O O . LEU A 1 78 ? 7.276 1.696 7.700 1.00 62.72 78 LEU A O 1
ATOM 626 N N . MET A 1 79 ? 9.501 1.396 7.464 1.00 60.19 79 MET A N 1
ATOM 627 C CA . MET A 1 79 ? 9.850 2.780 7.183 1.00 60.19 79 MET A CA 1
ATOM 628 C C . MET A 1 79 ? 10.382 2.888 5.763 1.00 60.19 79 MET A C 1
ATOM 630 O O . MET A 1 79 ? 11.281 2.131 5.381 1.00 60.19 79 MET A O 1
ATOM 634 N N . TYR A 1 80 ? 9.843 3.853 5.029 1.00 62.28 80 TYR A N 1
ATOM 635 C CA . TYR A 1 80 ? 10.335 4.249 3.718 1.00 62.28 80 TYR A CA 1
ATOM 636 C C . TYR A 1 80 ? 10.960 5.632 3.806 1.00 62.28 80 TYR A C 1
ATOM 638 O O . TYR A 1 80 ? 10.372 6.537 4.407 1.00 62.28 80 TYR A O 1
ATOM 646 N N . ASP A 1 81 ? 12.128 5.769 3.188 1.00 53.34 81 ASP A N 1
ATOM 647 C CA . ASP A 1 81 ? 12.793 7.047 2.968 1.00 53.34 81 ASP A CA 1
ATOM 648 C C . ASP A 1 81 ? 12.801 7.325 1.459 1.00 53.34 81 ASP A C 1
ATOM 650 O O . ASP A 1 81 ? 13.359 6.546 0.677 1.00 53.34 81 ASP A O 1
ATOM 654 N N . VAL A 1 82 ? 12.129 8.399 1.056 1.00 53.00 82 VAL A N 1
ATOM 655 C CA . VAL A 1 82 ? 12.174 8.957 -0.301 1.00 53.00 82 VAL A CA 1
ATOM 656 C C . VAL A 1 82 ? 12.946 10.261 -0.173 1.00 53.00 82 VAL A C 1
ATOM 658 O O . VAL A 1 82 ? 12.606 11.082 0.685 1.00 53.00 82 VAL A O 1
ATOM 661 N N . ALA A 1 83 ? 13.973 10.446 -1.004 1.00 45.88 83 ALA A N 1
ATOM 662 C CA . ALA A 1 83 ? 14.865 11.599 -0.940 1.00 45.88 83 ALA A CA 1
ATOM 663 C C . ALA A 1 83 ? 14.085 12.912 -0.736 1.00 45.88 83 ALA A C 1
ATOM 665 O O . ALA A 1 83 ? 13.216 13.261 -1.534 1.00 45.88 83 ALA A O 1
ATOM 666 N N . ASP A 1 84 ? 14.412 13.634 0.341 1.00 45.53 84 ASP A N 1
ATOM 667 C CA . ASP A 1 84 ? 13.849 14.951 0.686 1.00 45.53 84 ASP A CA 1
ATOM 668 C C . ASP A 1 84 ? 12.367 14.961 1.147 1.00 45.53 84 ASP A C 1
ATOM 670 O O . ASP A 1 84 ? 11.715 16.009 1.144 1.00 45.53 84 ASP A O 1
ATOM 674 N N . THR A 1 85 ? 11.813 13.823 1.600 1.00 47.97 85 THR A N 1
ATOM 675 C CA . THR A 1 85 ? 10.440 13.746 2.151 1.00 47.97 85 THR A CA 1
ATOM 676 C C . THR A 1 85 ? 10.340 13.009 3.494 1.00 47.97 85 THR A C 1
ATOM 678 O O . THR A 1 85 ? 11.280 12.382 3.967 1.00 47.97 85 THR A O 1
ATOM 681 N N . ALA A 1 86 ? 9.198 13.174 4.173 1.00 51.25 86 ALA A N 1
ATOM 682 C CA . ALA A 1 86 ? 8.968 12.667 5.523 1.00 51.25 86 ALA A CA 1
ATOM 683 C C . ALA A 1 86 ? 8.972 11.129 5.586 1.00 51.25 86 ALA A C 1
ATOM 685 O O . ALA A 1 86 ? 8.305 10.470 4.786 1.00 51.25 86 ALA A O 1
ATOM 686 N N . GLU A 1 87 ? 9.652 10.583 6.601 1.00 56.03 87 GLU A N 1
ATOM 687 C CA . GLU A 1 87 ? 9.651 9.152 6.915 1.00 56.03 87 GLU A CA 1
ATOM 688 C C . GLU A 1 87 ? 8.215 8.622 6.998 1.00 56.03 87 GLU A C 1
ATOM 690 O O . GLU A 1 87 ? 7.416 9.010 7.857 1.00 56.03 87 GLU A O 1
ATOM 695 N N . SER A 1 88 ? 7.893 7.705 6.097 1.00 56.88 88 SER A N 1
ATOM 696 C CA . SER A 1 88 ? 6.572 7.100 6.013 1.00 56.88 88 SER A CA 1
ATOM 697 C C . SER A 1 88 ? 6.560 5.781 6.766 1.00 56.88 88 SER A C 1
ATOM 699 O O . SER A 1 88 ? 7.398 4.918 6.516 1.00 56.88 88 SER A O 1
ATOM 701 N N . THR A 1 89 ? 5.636 5.634 7.719 1.00 59.94 89 THR A N 1
ATOM 702 C CA . THR A 1 89 ? 5.645 4.536 8.694 1.00 59.94 89 THR A CA 1
ATOM 703 C C . THR A 1 89 ? 4.381 3.693 8.591 1.00 59.94 89 THR A C 1
ATOM 705 O O . THR A 1 89 ? 3.319 4.106 9.050 1.00 59.94 89 THR A O 1
ATOM 708 N N . VAL A 1 90 ? 4.511 2.457 8.110 1.00 62.72 90 VAL A N 1
ATOM 709 C CA . VAL A 1 90 ? 3.410 1.484 8.078 1.00 62.72 90 VAL A CA 1
ATOM 710 C C . VAL A 1 90 ? 3.585 0.480 9.214 1.00 62.72 90 VAL A C 1
ATOM 712 O O . VAL A 1 90 ? 4.654 -0.099 9.397 1.00 62.72 90 VAL A O 1
ATOM 715 N N . THR A 1 91 ? 2.538 0.277 10.017 1.00 60.66 91 THR A N 1
ATOM 716 C CA . THR A 1 91 ? 2.557 -0.664 11.149 1.00 60.66 91 THR A CA 1
ATOM 717 C C . THR A 1 91 ? 1.606 -1.822 10.894 1.00 60.66 91 THR A C 1
ATOM 719 O O . THR A 1 91 ? 0.391 -1.645 10.933 1.00 60.66 91 THR A O 1
ATOM 722 N N . VAL A 1 92 ? 2.152 -3.016 10.682 1.00 66.88 92 VAL A N 1
ATOM 723 C CA . VAL A 1 92 ? 1.397 -4.199 10.245 1.00 66.88 92 VAL A CA 1
ATOM 724 C C . VAL A 1 92 ? 1.958 -5.475 10.862 1.00 66.88 92 VAL A C 1
ATOM 726 O O . VAL A 1 92 ? 3.139 -5.562 11.197 1.00 66.88 92 VAL A O 1
ATOM 729 N N . ALA A 1 93 ? 1.092 -6.466 11.063 1.00 64.00 93 ALA A N 1
ATOM 730 C CA . ALA A 1 93 ? 1.491 -7.763 11.609 1.00 64.00 93 ALA A CA 1
ATOM 731 C C . ALA A 1 93 ? 2.232 -8.622 10.563 1.00 64.00 93 ALA A C 1
ATOM 733 O O . ALA A 1 93 ? 3.192 -9.308 10.901 1.00 64.00 93 ALA A O 1
ATOM 734 N N . GLN A 1 94 ? 1.835 -8.531 9.290 1.00 70.12 94 GLN A N 1
ATOM 735 C CA . GLN A 1 94 ? 2.362 -9.315 8.161 1.00 70.12 94 GLN A CA 1
ATOM 736 C C . GLN A 1 94 ? 3.437 -8.545 7.373 1.00 70.12 94 GLN A C 1
ATOM 738 O O . GLN A 1 94 ? 3.362 -8.415 6.155 1.00 70.12 94 GLN A O 1
ATOM 743 N N . ILE A 1 95 ? 4.429 -7.977 8.070 1.00 72.25 95 ILE A N 1
ATOM 744 C CA . ILE A 1 95 ? 5.465 -7.166 7.405 1.00 72.25 95 ILE A CA 1
ATOM 745 C C . ILE A 1 95 ? 6.253 -7.944 6.352 1.00 72.25 95 ILE A C 1
ATOM 747 O O . ILE A 1 95 ? 6.615 -7.340 5.351 1.00 72.25 95 ILE A O 1
ATOM 751 N N . ASP A 1 96 ? 6.519 -9.235 6.565 1.00 73.12 96 ASP A N 1
ATOM 752 C CA . ASP A 1 96 ? 7.328 -10.016 5.622 1.00 73.12 96 ASP A CA 1
ATOM 753 C C . ASP A 1 96 ? 6.619 -10.133 4.266 1.00 73.12 96 ASP A C 1
ATOM 755 O O . ASP A 1 96 ? 7.213 -9.807 3.243 1.00 73.12 96 ASP A O 1
ATOM 759 N N . ASP A 1 97 ? 5.324 -10.467 4.261 1.00 72.81 97 ASP A N 1
ATOM 760 C CA . ASP A 1 97 ? 4.524 -10.579 3.032 1.00 72.81 97 ASP A CA 1
ATOM 761 C C . ASP A 1 97 ? 4.447 -9.243 2.276 1.00 72.81 97 ASP A C 1
ATOM 763 O O . ASP A 1 97 ? 4.535 -9.190 1.045 1.00 72.81 97 ASP A O 1
ATOM 767 N N . ILE A 1 98 ? 4.312 -8.143 3.019 1.00 73.12 98 ILE A N 1
ATOM 768 C CA . ILE A 1 98 ? 4.267 -6.788 2.462 1.00 73.12 98 ILE A CA 1
ATOM 769 C C . ILE A 1 98 ? 5.627 -6.413 1.873 1.00 73.12 98 ILE A C 1
ATOM 771 O O . ILE A 1 98 ? 5.690 -5.956 0.734 1.00 73.12 98 ILE A O 1
ATOM 775 N N . LEU A 1 99 ? 6.713 -6.653 2.610 1.00 76.25 99 LEU A N 1
ATOM 776 C CA . LEU A 1 99 ? 8.071 -6.355 2.169 1.00 76.25 99 LEU A CA 1
ATOM 777 C C . LEU A 1 99 ? 8.431 -7.141 0.905 1.00 76.25 99 LEU A C 1
ATOM 779 O O . LEU A 1 99 ? 8.917 -6.548 -0.056 1.00 76.25 99 LEU A O 1
ATOM 783 N N . THR A 1 100 ? 8.152 -8.446 0.878 1.00 76.94 100 THR A N 1
ATOM 784 C CA . THR A 1 100 ? 8.364 -9.286 -0.307 1.00 76.94 100 THR A CA 1
ATOM 785 C C . THR A 1 100 ? 7.568 -8.768 -1.499 1.00 76.94 100 THR A C 1
ATOM 787 O O . THR A 1 100 ? 8.110 -8.670 -2.599 1.00 76.94 100 THR A O 1
ATOM 790 N N . SER A 1 101 ? 6.310 -8.371 -1.294 1.00 78.56 101 SER A N 1
ATOM 791 C CA . SER A 1 101 ? 5.466 -7.832 -2.367 1.00 78.56 101 SER A CA 1
ATOM 792 C C . SER A 1 101 ? 6.020 -6.526 -2.941 1.00 78.56 101 SER A C 1
ATOM 794 O O . SER A 1 101 ? 6.042 -6.346 -4.157 1.00 78.56 101 SER A O 1
ATOM 796 N N . ILE A 1 102 ? 6.505 -5.629 -2.080 1.00 75.75 102 ILE A N 1
ATOM 797 C CA . ILE A 1 102 ? 7.101 -4.351 -2.492 1.00 75.75 102 ILE A CA 1
ATOM 798 C C . ILE A 1 102 ? 8.381 -4.584 -3.277 1.00 75.75 102 ILE A C 1
ATOM 800 O O . ILE A 1 102 ? 8.527 -4.058 -4.377 1.00 75.75 102 ILE A O 1
ATOM 804 N N . LEU A 1 103 ? 9.292 -5.403 -2.743 1.00 78.44 103 LEU A N 1
ATOM 805 C CA . LEU A 1 103 ? 10.544 -5.733 -3.420 1.00 78.44 103 LEU A CA 1
ATOM 806 C C . LEU A 1 103 ? 10.280 -6.401 -4.770 1.00 78.44 103 LEU A C 1
ATOM 808 O O . LEU A 1 103 ? 10.917 -6.044 -5.755 1.00 78.44 103 LEU A O 1
ATOM 812 N N . THR A 1 104 ? 9.301 -7.303 -4.834 1.00 78.12 104 THR A N 1
ATOM 813 C CA . THR A 1 104 ? 8.860 -7.927 -6.087 1.00 78.12 104 THR A CA 1
ATOM 814 C C . THR A 1 104 ? 8.381 -6.864 -7.081 1.00 78.12 104 THR A C 1
ATOM 816 O O . THR A 1 104 ? 8.847 -6.847 -8.216 1.00 78.12 104 THR A O 1
ATOM 819 N N . GLY A 1 105 ? 7.532 -5.918 -6.663 1.00 73.25 105 GLY A N 1
ATOM 820 C CA . GLY A 1 105 ? 7.070 -4.821 -7.525 1.00 73.25 105 GLY A CA 1
ATOM 821 C C . GLY A 1 105 ? 8.187 -3.892 -8.013 1.00 73.25 105 GLY A C 1
ATOM 822 O O . GLY A 1 105 ? 8.253 -3.550 -9.197 1.00 73.25 105 GLY A O 1
ATOM 823 N N . MET A 1 106 ? 9.124 -3.544 -7.132 1.00 77.31 106 MET A N 1
ATOM 824 C CA . MET A 1 106 ? 10.290 -2.728 -7.480 1.00 77.31 106 MET A CA 1
ATOM 825 C C . MET A 1 106 ? 11.208 -3.437 -8.481 1.00 77.31 106 MET A C 1
ATOM 827 O O . MET A 1 106 ? 11.592 -2.857 -9.499 1.00 77.31 106 MET A O 1
ATOM 831 N N . LEU A 1 107 ? 11.540 -4.704 -8.221 1.00 75.56 107 LEU A N 1
ATOM 832 C CA . LEU A 1 107 ? 12.411 -5.508 -9.082 1.00 75.56 107 LEU A CA 1
ATOM 833 C C . LEU A 1 107 ? 11.781 -5.756 -10.456 1.00 75.56 107 LEU A C 1
ATOM 835 O O . LEU A 1 107 ? 12.486 -5.767 -11.467 1.00 75.56 107 LEU A O 1
ATOM 839 N N . HIS A 1 108 ? 10.456 -5.872 -10.498 1.00 74.19 108 HIS A N 1
ATOM 840 C CA . HIS A 1 108 ? 9.686 -5.904 -11.731 1.00 74.19 108 HIS A CA 1
ATOM 841 C C . HIS A 1 108 ? 9.870 -4.653 -12.585 1.00 74.19 108 HIS A C 1
ATOM 843 O O . HIS A 1 108 ? 10.113 -4.752 -13.787 1.00 74.19 108 HIS A O 1
ATOM 849 N N . THR A 1 109 ? 9.791 -3.479 -11.960 1.00 75.94 109 THR A N 1
ATOM 850 C CA . THR A 1 109 ? 9.914 -2.184 -12.645 1.00 75.94 109 THR A CA 1
ATOM 851 C C . THR A 1 109 ? 11.283 -2.027 -13.308 1.00 75.94 109 THR A C 1
ATOM 853 O O . THR A 1 109 ? 11.393 -1.540 -14.435 1.00 75.94 109 THR A O 1
ATOM 856 N N . ILE A 1 110 ? 12.343 -2.505 -12.650 1.00 79.88 110 ILE A N 1
ATOM 857 C CA . ILE A 1 110 ? 13.705 -2.484 -13.204 1.00 79.88 110 ILE A CA 1
ATOM 858 C C . ILE A 1 110 ? 14.019 -3.690 -14.105 1.00 79.88 110 ILE A C 1
ATOM 860 O O . ILE A 1 110 ? 15.156 -3.828 -14.551 1.00 79.88 110 ILE A O 1
ATOM 864 N N . HIS A 1 111 ? 13.029 -4.544 -14.394 1.00 74.25 111 HIS A N 1
ATOM 865 C CA . HIS A 1 111 ? 13.154 -5.753 -15.218 1.00 74.25 111 HIS A CA 1
ATOM 866 C C . HIS A 1 111 ? 14.214 -6.746 -14.706 1.00 74.25 111 HIS A C 1
ATOM 868 O O . HIS A 1 111 ? 14.802 -7.496 -15.485 1.00 74.25 111 HIS A O 1
ATOM 874 N N . ALA A 1 112 ? 14.478 -6.739 -13.396 1.00 77.06 112 ALA A N 1
ATOM 875 C CA . ALA A 1 112 ? 15.412 -7.666 -12.764 1.00 77.06 112 ALA A CA 1
ATOM 876 C C . ALA A 1 112 ? 14.797 -9.055 -12.540 1.00 77.06 112 ALA A C 1
ATOM 878 O O . ALA A 1 112 ? 15.545 -10.024 -12.446 1.00 77.06 112 ALA A O 1
ATOM 879 N N . ILE A 1 113 ? 13.463 -9.130 -12.466 1.00 73.56 113 ILE A N 1
ATOM 880 C CA . ILE A 1 113 ? 12.684 -10.369 -12.363 1.00 73.56 113 ILE A CA 1
ATOM 881 C C . ILE A 1 113 ? 11.516 -10.346 -13.359 1.00 73.56 113 ILE A C 1
ATOM 883 O O . ILE A 1 113 ? 11.012 -9.273 -13.719 1.00 73.56 113 ILE A O 1
ATOM 887 N N . THR A 1 114 ? 11.098 -11.522 -13.826 1.00 70.12 114 THR A N 1
ATOM 888 C CA . THR A 1 114 ? 9.945 -11.699 -14.729 1.00 70.12 114 THR A CA 1
ATOM 889 C C . THR A 1 114 ? 8.664 -12.046 -13.965 1.00 70.12 114 THR A C 1
ATOM 891 O O . THR A 1 114 ? 8.699 -12.336 -12.779 1.00 70.12 114 THR A O 1
ATOM 894 N N . SER A 1 115 ? 7.493 -11.971 -14.620 1.00 62.75 115 SER A N 1
ATOM 895 C CA . SER A 1 115 ? 6.171 -11.983 -13.939 1.00 62.75 115 SER A CA 1
ATOM 896 C C . SER A 1 115 ? 5.779 -13.317 -13.312 1.00 62.75 115 SER A C 1
ATOM 898 O O . SER A 1 115 ? 4.722 -13.439 -12.693 1.00 62.75 115 SER A O 1
ATOM 900 N N . ASP A 1 116 ? 6.611 -14.325 -13.516 1.00 65.50 116 ASP A N 1
ATOM 901 C CA . ASP A 1 116 ? 6.540 -15.663 -12.958 1.00 65.50 116 ASP A CA 1
ATOM 902 C C . ASP A 1 116 ? 7.558 -15.908 -11.831 1.00 65.50 116 ASP A C 1
ATOM 904 O O . ASP A 1 116 ? 7.473 -16.942 -11.165 1.00 65.50 116 ASP A O 1
ATOM 908 N N . GLU A 1 117 ? 8.473 -14.970 -11.583 1.00 58.66 117 GLU A N 1
ATOM 909 C CA . GLU A 1 117 ? 9.503 -15.053 -10.549 1.00 58.66 117 GLU A CA 1
ATOM 910 C C . GLU A 1 117 ? 9.078 -14.302 -9.277 1.00 58.66 117 GLU A C 1
ATOM 912 O O . GLU A 1 117 ? 8.473 -13.232 -9.319 1.00 58.66 117 GLU A O 1
ATOM 917 N N . ILE A 1 118 ? 9.390 -14.889 -8.122 1.00 59.44 118 ILE A N 1
ATOM 918 C CA . ILE A 1 118 ? 9.075 -14.367 -6.785 1.00 59.44 118 ILE A CA 1
ATOM 919 C C . ILE A 1 118 ? 10.334 -14.392 -5.924 1.00 59.44 118 ILE A C 1
ATOM 921 O O . ILE A 1 118 ? 11.162 -15.297 -6.056 1.00 59.44 118 ILE A O 1
ATOM 925 N N . VAL A 1 119 ? 10.461 -13.387 -5.058 1.00 59.94 119 VAL A N 1
ATOM 926 C CA . VAL A 1 119 ? 11.605 -13.169 -4.158 1.00 59.94 119 VAL A CA 1
ATOM 927 C C . VAL A 1 119 ? 11.359 -13.766 -2.782 1.00 59.94 119 VAL A C 1
ATOM 929 O O . VAL A 1 119 ? 10.223 -13.633 -2.275 1.00 59.94 119 VAL A O 1
#